Protein AF-A0A9D4MYV1-F1 (afdb_monomer_lite)

pLDDT: mean 81.7, std 14.73, range [34.72, 95.5]

Radius of gyration: 17.68 Å; chains: 1; bounding box: 37×25×56 Å

InterPro domains:
  IPR038891 Fibrous sheath-interacting protein 2 [PTHR47315] (13-81)

Sequence (98 aa):
MYAFIAFQKHRCKQDYDFDLRDPNGKYITTEYRPLHDPHLKAHFSTPVMRRHLVRKGFISEDGKVLCSLKELNQYRQYLRHIFFLEIAEERKREVHVY

Organism: Dreissena polymorpha (NCBI:txid45954)

Foldseek 3Di:
DFDDDPDPPPDDPDPDPDDPVCPPCPLHDPDDDLLPDPVCCVVCVPPVNVVVCCVVVQAPPVRHGTDDPVNVVSVVSVVVVVVVVVVVVVVVVVVVVD

Secondary structure (DSSP, 8-state):
------------SSSSSS-TT-TT-SSS-----GGG-GGGHHHHHSHHHHHHHHHHTSB-TTSPBPPPHHHHHHHHHHHHHHHHHHHHHHHHHHHHH-

Structure (mmCIF, N/CA/C/O backbone):
data_AF-A0A9D4MYV1-F1
#
_entry.id   AF-A0A9D4MYV1-F1
#
loop_
_atom_site.group_PDB
_atom_site.id
_atom_site.type_symbol
_atom_site.label_atom_id
_atom_site.label_alt_id
_atom_site.label_comp_id
_atom_site.label_asym_id
_atom_site.label_entity_id
_atom_site.label_seq_id
_atom_site.pdbx_PDB_ins_code
_atom_site.Cartn_x
_atom_site.Cartn_y
_atom_site.Cartn_z
_atom_site.occupancy
_atom_site.B_iso_or_equiv
_atom_site.auth_seq_id
_atom_site.auth_comp_id
_atom_site.auth_asym_id
_atom_site.auth_atom_id
_atom_site.pdbx_PDB_model_num
ATOM 1 N N . MET A 1 1 ? 9.594 0.116 15.497 1.00 34.72 1 MET A N 1
ATOM 2 C CA . MET A 1 1 ? 9.950 1.510 15.160 1.00 34.72 1 MET A CA 1
ATOM 3 C C . MET A 1 1 ? 9.255 1.826 13.843 1.00 34.72 1 MET A C 1
ATOM 5 O O . MET A 1 1 ? 9.668 1.310 12.813 1.00 34.72 1 MET A O 1
ATOM 9 N N . TYR A 1 2 ? 8.105 2.501 13.893 1.00 40.22 2 TYR A N 1
ATOM 10 C CA . TYR A 1 2 ? 7.293 2.776 12.704 1.00 40.22 2 TYR A CA 1
ATOM 11 C C . TYR A 1 2 ? 7.849 4.029 12.024 1.00 40.22 2 TYR A C 1
ATOM 13 O O . TYR A 1 2 ? 7.863 5.099 12.626 1.00 40.22 2 TYR A O 1
ATOM 21 N N . ALA A 1 3 ? 8.378 3.880 10.810 1.00 37.94 3 ALA A N 1
ATOM 22 C CA . ALA A 1 3 ? 8.904 4.991 10.029 1.00 37.94 3 ALA A CA 1
ATOM 23 C C . ALA A 1 3 ? 7.759 5.652 9.257 1.00 37.94 3 ALA A C 1
ATOM 25 O O . ALA A 1 3 ? 7.048 4.992 8.500 1.00 37.94 3 ALA A O 1
ATOM 26 N N . PHE A 1 4 ? 7.590 6.957 9.441 1.00 40.31 4 PHE A N 1
ATOM 27 C CA . PHE A 1 4 ? 6.641 7.747 8.674 1.00 40.31 4 PHE A CA 1
ATOM 28 C C . PHE A 1 4 ? 7.344 8.260 7.418 1.00 40.31 4 PHE A C 1
ATOM 30 O O . PHE A 1 4 ? 8.081 9.241 7.460 1.00 40.31 4 PHE A O 1
ATOM 37 N N . ILE A 1 5 ? 7.166 7.555 6.303 1.00 44.72 5 ILE A N 1
ATOM 38 C CA . ILE A 1 5 ? 7.680 7.979 5.000 1.00 44.72 5 ILE A CA 1
ATOM 39 C C . ILE A 1 5 ? 6.484 8.464 4.191 1.00 44.72 5 ILE A C 1
ATOM 41 O O . ILE A 1 5 ? 5.571 7.696 3.890 1.00 44.72 5 ILE A O 1
ATOM 45 N N . ALA A 1 6 ? 6.479 9.753 3.850 1.00 39.19 6 ALA A N 1
ATOM 46 C CA . ALA A 1 6 ? 5.566 10.282 2.851 1.00 39.19 6 ALA A CA 1
ATOM 47 C C . ALA A 1 6 ? 5.943 9.660 1.500 1.00 39.19 6 ALA A C 1
ATOM 49 O O . ALA A 1 6 ? 6.885 10.093 0.840 1.00 39.19 6 ALA A O 1
ATOM 50 N N . PHE A 1 7 ? 5.257 8.586 1.112 1.00 49.16 7 PHE A N 1
ATOM 51 C CA . PHE A 1 7 ? 5.454 7.997 -0.202 1.00 49.16 7 PHE A CA 1
ATOM 52 C C . PHE A 1 7 ? 4.860 8.919 -1.255 1.00 49.16 7 PHE A C 1
ATOM 54 O O . PHE A 1 7 ? 3.644 9.093 -1.343 1.00 49.16 7 PHE A O 1
ATOM 61 N N . GLN A 1 8 ? 5.720 9.479 -2.096 1.00 54.00 8 GLN A N 1
ATOM 62 C CA . GLN A 1 8 ? 5.280 10.016 -3.369 1.00 54.00 8 GLN A CA 1
ATOM 63 C C . GLN A 1 8 ? 4.792 8.828 -4.208 1.00 54.00 8 GLN A C 1
ATOM 65 O O . GLN A 1 8 ? 5.591 7.988 -4.631 1.00 54.00 8 GLN A O 1
ATOM 70 N N . LYS A 1 9 ? 3.464 8.704 -4.352 1.00 60.06 9 LYS A N 1
ATOM 71 C CA . LYS A 1 9 ? 2.820 7.654 -5.152 1.00 60.06 9 LYS A CA 1
ATOM 72 C C . LYS A 1 9 ? 3.366 7.765 -6.574 1.00 60.06 9 LYS A C 1
ATOM 74 O O . LYS A 1 9 ? 3.160 8.787 -7.230 1.00 60.06 9 LYS A O 1
ATOM 79 N N . HIS A 1 10 ? 4.083 6.742 -7.037 1.00 67.12 10 HIS A N 1
ATOM 80 C CA . HIS A 1 10 ? 4.476 6.670 -8.439 1.00 67.12 10 HIS A CA 1
ATOM 81 C C . HIS A 1 10 ? 3.199 6.677 -9.289 1.00 67.12 10 HIS A C 1
ATOM 83 O O . HIS A 1 10 ? 2.326 5.824 -9.113 1.00 67.12 10 HIS A O 1
ATOM 89 N N . ARG A 1 11 ? 3.061 7.678 -10.163 1.00 60.75 11 ARG A N 1
ATOM 90 C CA . ARG A 1 11 ? 1.949 7.756 -11.111 1.00 60.75 11 ARG A CA 1
ATOM 91 C C . ARG A 1 11 ? 2.311 6.896 -12.312 1.00 60.75 11 ARG A C 1
ATOM 93 O O . ARG A 1 11 ? 3.086 7.330 -13.159 1.00 60.75 11 ARG A O 1
ATOM 100 N N . CYS A 1 12 ? 1.770 5.681 -12.355 1.00 63.59 12 CYS A N 1
ATOM 101 C CA . CYS A 1 12 ? 1.781 4.896 -13.581 1.00 63.59 12 CYS A CA 1
ATOM 102 C C . CYS A 1 12 ? 1.018 5.686 -14.658 1.00 63.59 12 CYS A C 1
ATOM 104 O O . CYS A 1 12 ? 0.016 6.328 -14.350 1.00 63.59 12 CYS A O 1
ATOM 106 N N . LYS A 1 13 ? 1.485 5.661 -15.911 1.00 66.31 13 LYS A N 1
ATOM 107 C CA . LYS A 1 13 ? 0.765 6.269 -17.050 1.00 66.31 13 LYS A CA 1
ATOM 108 C C . LYS A 1 13 ? -0.517 5.508 -17.420 1.00 66.31 13 LYS A C 1
ATOM 110 O O . LYS A 1 13 ? -1.236 5.940 -18.310 1.00 66.31 13 LYS A O 1
ATOM 115 N N . GLN A 1 14 ? -0.750 4.358 -16.795 1.00 69.75 14 GLN A N 1
ATOM 116 C CA . GLN A 1 14 ? -1.931 3.532 -16.998 1.00 69.75 14 GLN A CA 1
ATOM 117 C C . GLN A 1 14 ? -3.082 4.055 -16.130 1.00 69.75 14 GLN A C 1
ATOM 119 O O . GLN A 1 14 ? -2.860 4.425 -14.979 1.00 69.75 14 GLN A O 1
ATOM 124 N N . ASP A 1 15 ? -4.302 4.024 -16.670 1.00 69.44 15 ASP A N 1
ATOM 125 C CA . ASP A 1 15 ? -5.530 4.392 -15.942 1.00 69.44 15 ASP A CA 1
ATOM 126 C C . ASP A 1 15 ? -6.000 3.301 -14.960 1.00 69.44 15 ASP A C 1
ATOM 128 O O . ASP A 1 15 ? -6.969 3.490 -14.227 1.00 69.44 15 ASP A O 1
ATOM 132 N N . TYR A 1 16 ? -5.325 2.149 -14.938 1.00 71.75 16 TYR A N 1
ATOM 133 C CA . TYR A 1 16 ? -5.648 1.027 -14.063 1.00 71.75 16 TYR A CA 1
ATOM 134 C C . TYR A 1 16 ? -4.942 1.133 -12.707 1.00 71.75 16 TYR A C 1
ATOM 136 O O . TYR A 1 16 ? -3.805 1.594 -12.605 1.00 71.75 16 TYR A O 1
ATOM 144 N N . ASP A 1 17 ? -5.587 0.605 -11.665 1.00 67.81 17 ASP A N 1
ATOM 145 C CA . ASP A 1 17 ? -5.014 0.512 -10.314 1.00 67.81 17 ASP A CA 1
ATOM 146 C C . ASP A 1 17 ? -3.957 -0.604 -10.163 1.00 67.81 17 ASP A C 1
ATOM 148 O O . ASP A 1 17 ? -3.344 -0.737 -9.102 1.00 67.81 17 ASP A O 1
ATOM 152 N N . PHE A 1 18 ? -3.723 -1.403 -11.211 1.00 73.00 18 PHE A N 1
ATOM 153 C CA . PHE A 1 18 ? -2.770 -2.515 -11.234 1.00 73.00 18 PHE A CA 1
ATOM 154 C C . PHE A 1 18 ? -1.750 -2.364 -12.367 1.00 73.00 18 PHE A C 1
ATOM 156 O O . PHE A 1 18 ? -2.051 -1.814 -13.423 1.00 73.00 18 PHE A O 1
ATOM 163 N N . ASP A 1 19 ? -0.535 -2.872 -12.146 1.00 77.44 19 ASP A N 1
ATOM 164 C CA . ASP A 1 19 ? 0.548 -2.796 -13.126 1.00 77.44 19 ASP A CA 1
ATOM 165 C C . ASP A 1 19 ? 0.571 -4.033 -14.033 1.00 77.44 19 ASP A C 1
ATOM 167 O O . ASP A 1 19 ? 0.923 -5.133 -13.605 1.00 77.44 19 ASP A O 1
ATOM 171 N N . LEU A 1 20 ? 0.254 -3.840 -15.315 1.00 82.06 20 LEU A N 1
ATOM 172 C CA . LEU A 1 20 ? 0.295 -4.900 -16.330 1.00 82.06 20 LEU A CA 1
ATOM 173 C C . LEU A 1 20 ? 1.708 -5.436 -16.625 1.00 82.06 20 LEU A C 1
ATOM 175 O O . LEU A 1 20 ? 1.848 -6.484 -17.253 1.00 82.06 20 LEU A O 1
ATOM 179 N N . ARG A 1 21 ? 2.764 -4.735 -16.195 1.00 79.50 21 ARG A N 1
ATOM 180 C CA . ARG A 1 21 ? 4.164 -5.154 -16.387 1.00 79.50 21 ARG A CA 1
ATOM 181 C C . ARG A 1 21 ? 4.585 -6.246 -15.399 1.00 79.50 21 ARG A C 1
ATOM 183 O O . ARG A 1 21 ? 5.607 -6.892 -15.622 1.00 79.50 21 ARG A O 1
ATOM 190 N N . ASP A 1 22 ? 3.792 -6.480 -14.349 1.00 82.12 22 ASP A N 1
ATOM 191 C CA . ASP A 1 22 ? 4.017 -7.514 -13.336 1.00 82.12 22 ASP A CA 1
ATOM 192 C C . ASP A 1 22 ? 2.861 -8.538 -13.293 1.00 82.12 22 ASP A C 1
ATOM 194 O O . ASP A 1 22 ? 2.120 -8.608 -12.311 1.00 82.12 22 ASP A O 1
ATOM 198 N N . PRO A 1 23 ? 2.691 -9.371 -14.340 1.00 80.38 23 PRO A N 1
ATOM 199 C CA . PRO A 1 23 ? 1.566 -10.308 -14.442 1.00 80.38 23 PRO A CA 1
ATOM 200 C C . PRO A 1 23 ? 1.530 -11.358 -13.322 1.00 80.38 23 PRO A C 1
ATOM 202 O O . PRO A 1 23 ? 0.476 -11.918 -13.038 1.00 80.38 23 PRO A O 1
ATOM 205 N N . ASN A 1 24 ? 2.668 -11.612 -12.669 1.00 80.88 24 ASN A N 1
ATOM 206 C CA . ASN A 1 24 ? 2.787 -12.591 -11.590 1.00 80.88 24 ASN A CA 1
ATOM 207 C C . ASN A 1 24 ? 2.788 -11.953 -10.187 1.00 80.88 24 ASN A C 1
ATOM 209 O O . ASN A 1 24 ? 2.979 -12.676 -9.210 1.00 80.88 24 ASN A O 1
ATOM 213 N N . GLY A 1 25 ? 2.624 -10.628 -10.066 1.00 78.50 25 GLY A N 1
ATOM 214 C CA . GLY A 1 25 ? 2.626 -9.929 -8.773 1.00 78.50 25 GLY A CA 1
ATOM 215 C C . GLY A 1 25 ? 3.921 -10.116 -7.971 1.00 78.50 25 GLY A C 1
ATOM 216 O O . GLY A 1 25 ? 3.896 -10.267 -6.748 1.00 78.50 25 GLY A O 1
ATOM 217 N N . LYS A 1 26 ? 5.070 -10.180 -8.652 1.00 82.38 26 LYS A N 1
ATOM 218 C CA . LYS A 1 26 ? 6.381 -10.412 -8.031 1.00 82.38 26 LYS 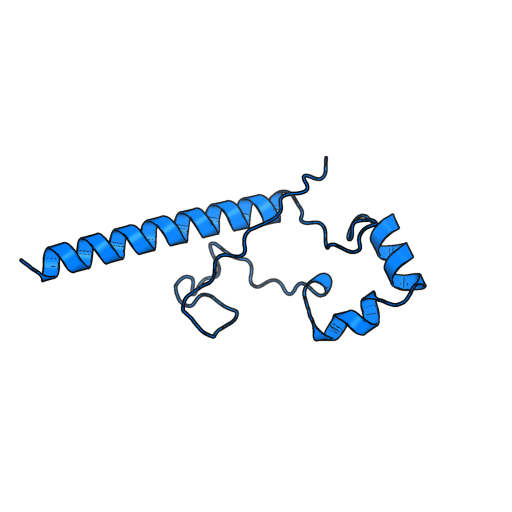A CA 1
ATOM 219 C C . LYS A 1 26 ? 6.861 -9.207 -7.221 1.00 82.38 26 LYS A C 1
ATOM 221 O O . LYS A 1 26 ? 7.570 -9.379 -6.227 1.00 82.38 26 LYS A O 1
ATOM 226 N N . TYR A 1 27 ? 6.542 -7.999 -7.672 1.00 80.69 27 TYR A N 1
ATOM 227 C CA . TYR A 1 27 ? 7.037 -6.746 -7.109 1.00 80.69 27 TYR A CA 1
ATOM 228 C C . TYR A 1 27 ? 6.007 -6.061 -6.213 1.00 80.69 27 TYR A C 1
ATOM 230 O O . TYR A 1 27 ? 6.394 -5.381 -5.260 1.00 80.69 27 TYR A O 1
ATOM 238 N N . ILE A 1 28 ? 4.714 -6.265 -6.476 1.00 79.31 28 ILE A N 1
ATOM 239 C CA . ILE A 1 28 ? 3.628 -5.755 -5.639 1.00 79.31 28 ILE A CA 1
ATOM 240 C C . ILE A 1 28 ? 2.636 -6.864 -5.288 1.00 79.31 28 ILE A C 1
ATOM 242 O O . ILE A 1 28 ? 2.280 -7.696 -6.116 1.00 79.31 28 ILE A O 1
ATOM 246 N N . THR A 1 29 ? 2.191 -6.880 -4.032 1.00 77.06 29 THR A N 1
ATOM 247 C CA . THR A 1 29 ? 1.223 -7.871 -3.554 1.00 77.06 29 THR A CA 1
ATOM 248 C C . THR A 1 29 ? -0.167 -7.558 -4.093 1.00 77.06 29 THR A C 1
ATOM 250 O O . THR A 1 29 ? -0.624 -6.425 -3.951 1.00 77.06 29 THR A O 1
ATOM 253 N N . THR A 1 30 ? -0.881 -8.571 -4.576 1.00 76.00 30 THR A N 1
ATOM 254 C CA . THR A 1 30 ? -2.324 -8.503 -4.883 1.00 76.00 30 THR A CA 1
ATOM 255 C C . THR A 1 30 ? -3.211 -8.699 -3.649 1.00 76.00 30 THR A C 1
ATOM 257 O O . THR A 1 30 ? -4.434 -8.745 -3.759 1.00 76.00 30 THR A O 1
ATOM 260 N N . GLU A 1 31 ? -2.613 -8.808 -2.459 1.00 82.75 31 GLU A N 1
ATOM 261 C CA . GLU A 1 31 ? -3.341 -8.912 -1.196 1.00 82.75 31 GLU A CA 1
ATOM 262 C C . GLU A 1 31 ? -4.227 -7.680 -0.982 1.00 82.75 31 GLU A C 1
ATOM 264 O O . GLU A 1 31 ? -3.752 -6.540 -0.957 1.00 82.75 31 GLU A O 1
ATOM 269 N N . TYR A 1 32 ? -5.526 -7.921 -0.810 1.00 86.00 32 TYR A N 1
ATOM 270 C CA . TYR A 1 32 ? -6.500 -6.866 -0.571 1.00 86.00 32 TYR A CA 1
ATOM 271 C C . TYR A 1 32 ? -6.246 -6.180 0.776 1.00 86.00 32 TYR A C 1
ATOM 273 O O . TYR A 1 32 ? -6.130 -6.835 1.815 1.00 86.00 32 TYR A O 1
ATOM 281 N N . ARG A 1 33 ? -6.194 -4.841 0.764 1.00 86.06 33 ARG A N 1
ATOM 282 C CA . ARG A 1 33 ? -5.951 -4.025 1.961 1.00 86.06 33 ARG A CA 1
ATOM 283 C C . ARG A 1 33 ? -7.142 -3.110 2.251 1.00 86.06 33 ARG A C 1
ATOM 285 O O . ARG A 1 33 ? -7.243 -2.040 1.649 1.00 86.06 33 ARG A O 1
ATOM 292 N N . PRO A 1 34 ? -7.999 -3.456 3.226 1.00 90.31 34 PRO A N 1
ATOM 293 C CA . PRO A 1 34 ? -9.249 -2.734 3.454 1.00 90.31 34 PRO A CA 1
ATOM 294 C C . PRO A 1 34 ? -9.035 -1.286 3.916 1.00 90.31 34 PRO A C 1
ATOM 296 O O . PRO A 1 34 ? -9.820 -0.410 3.581 1.00 90.31 34 PRO A O 1
ATOM 299 N N . LEU A 1 35 ? -7.951 -0.993 4.644 1.00 90.31 35 LEU A N 1
ATOM 300 C CA . LEU A 1 35 ? -7.663 0.364 5.134 1.00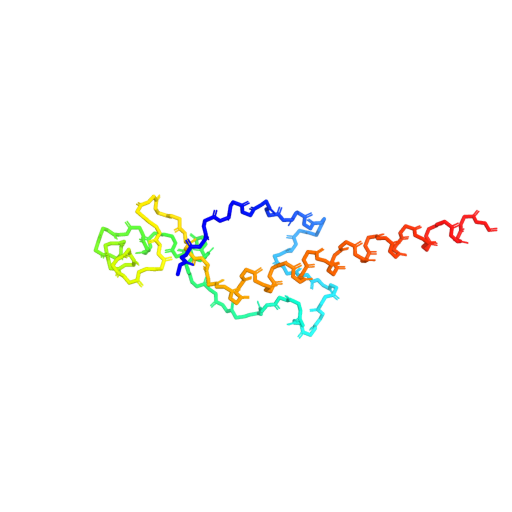 90.31 35 LEU A CA 1
ATOM 301 C C . LEU A 1 35 ? -7.305 1.365 4.027 1.00 90.31 35 LEU A C 1
ATOM 303 O O . LEU A 1 35 ? -7.367 2.571 4.258 1.00 90.31 35 LEU A O 1
ATOM 307 N N . HIS A 1 36 ? -6.924 0.880 2.845 1.00 85.81 36 HIS A N 1
ATOM 308 C CA . HIS A 1 36 ? -6.647 1.720 1.681 1.00 85.81 36 HIS A CA 1
ATOM 309 C C . HIS A 1 36 ? -7.857 1.868 0.755 1.00 85.81 36 HIS A C 1
ATOM 311 O O . HIS A 1 36 ? -7.798 2.671 -0.173 1.00 85.81 36 HIS A O 1
ATOM 317 N N . ASP A 1 37 ? -8.940 1.130 1.007 1.00 88.38 37 ASP A N 1
ATOM 318 C CA . ASP A 1 37 ? -10.136 1.146 0.176 1.00 88.38 37 ASP A CA 1
ATOM 319 C C . ASP A 1 37 ? -10.948 2.440 0.406 1.00 88.38 37 ASP A C 1
ATOM 321 O O . ASP A 1 37 ? -11.415 2.693 1.528 1.00 88.38 37 ASP A O 1
ATOM 325 N N . PRO A 1 38 ? -11.162 3.269 -0.635 1.00 89.31 38 PRO A N 1
ATOM 326 C CA . PRO A 1 38 ? -11.985 4.471 -0.534 1.00 89.31 38 PRO A CA 1
ATOM 327 C C . PRO A 1 38 ? -13.429 4.190 -0.094 1.00 89.31 38 PRO A C 1
ATOM 329 O O . PRO A 1 38 ? -14.018 5.008 0.616 1.00 89.31 38 PRO A O 1
ATOM 332 N N . HIS A 1 39 ? -13.994 3.042 -0.470 1.00 91.44 39 HIS A N 1
ATOM 333 C CA . HIS A 1 39 ? -15.373 2.662 -0.165 1.00 91.44 39 HIS A CA 1
ATOM 334 C C . HIS A 1 39 ? -15.552 2.248 1.298 1.00 91.44 39 HIS A C 1
ATOM 336 O O . HIS A 1 39 ? -16.617 2.458 1.878 1.00 91.44 39 HIS A O 1
ATOM 342 N N . LEU A 1 40 ? -14.494 1.749 1.944 1.00 92.69 40 LEU A N 1
ATOM 343 C CA . LEU A 1 40 ? -14.509 1.432 3.374 1.00 92.69 40 LEU A CA 1
ATOM 344 C C . LEU A 1 40 ? -14.163 2.631 4.265 1.00 92.69 40 LEU A C 1
ATOM 346 O O . LEU A 1 40 ? -14.219 2.534 5.495 1.00 92.69 40 LEU A O 1
ATOM 350 N N . LYS A 1 41 ? -13.860 3.793 3.678 1.00 90.75 41 LYS A N 1
ATOM 351 C CA . LYS A 1 41 ? -13.499 4.999 4.430 1.00 90.75 41 LYS A CA 1
ATOM 352 C C . LYS A 1 41 ? -14.577 5.399 5.434 1.00 90.75 41 LYS A C 1
ATOM 354 O O . LYS A 1 41 ? -14.240 5.751 6.563 1.00 90.75 41 LYS A O 1
ATOM 359 N N . ALA A 1 42 ? -15.855 5.313 5.064 1.00 92.69 42 ALA A N 1
ATOM 360 C CA . ALA A 1 42 ? -16.964 5.635 5.964 1.00 92.69 42 ALA A CA 1
ATOM 361 C C . ALA A 1 42 ? -16.991 4.709 7.193 1.00 92.69 42 ALA A C 1
ATOM 363 O O . ALA A 1 42 ? -17.110 5.184 8.322 1.00 92.69 42 ALA A O 1
ATOM 364 N N . HIS A 1 43 ? -16.779 3.408 6.979 1.00 92.62 43 HIS A N 1
ATOM 365 C CA . HIS A 1 43 ? -16.735 2.402 8.037 1.00 92.62 43 HIS A CA 1
ATOM 366 C C . HIS A 1 43 ? -15.574 2.642 9.018 1.00 92.62 43 HIS A C 1
ATOM 368 O O . HIS A 1 43 ? -15.755 2.615 10.235 1.00 92.62 43 HIS A O 1
ATOM 374 N N . PHE A 1 44 ? -14.377 2.952 8.510 1.00 92.50 44 PHE A N 1
ATOM 375 C CA . PHE A 1 44 ? -13.210 3.208 9.364 1.00 92.50 44 PHE A CA 1
ATOM 376 C C . PHE A 1 44 ? -13.187 4.607 9.995 1.00 92.50 44 PHE A C 1
ATOM 378 O O . PHE A 1 44 ? -12.440 4.839 10.948 1.00 92.50 44 PHE A O 1
ATOM 385 N N . SER A 1 45 ? -14.028 5.528 9.517 1.00 90.12 45 SER A N 1
ATOM 386 C CA . SER A 1 45 ? -14.131 6.888 10.062 1.00 90.12 45 SER A CA 1
ATOM 387 C C . SER A 1 45 ? -14.954 6.967 11.350 1.00 90.12 45 SER A C 1
ATOM 389 O O . SER A 1 45 ? -14.882 7.975 12.053 1.00 90.12 45 SER A O 1
ATOM 391 N N . THR A 1 46 ? -15.711 5.922 11.707 1.00 94.50 46 THR A N 1
ATOM 392 C CA . THR A 1 46 ? -16.487 5.902 12.954 1.00 94.50 46 THR A CA 1
ATOM 393 C C . THR A 1 46 ? -15.563 6.066 14.176 1.00 94.50 46 THR A C 1
ATOM 395 O O . THR A 1 46 ? -14.544 5.376 14.265 1.00 94.50 46 THR A O 1
ATOM 398 N N . PRO A 1 47 ? -15.906 6.903 15.180 1.00 94.44 47 PRO A N 1
ATOM 399 C CA . PRO A 1 47 ? -15.015 7.2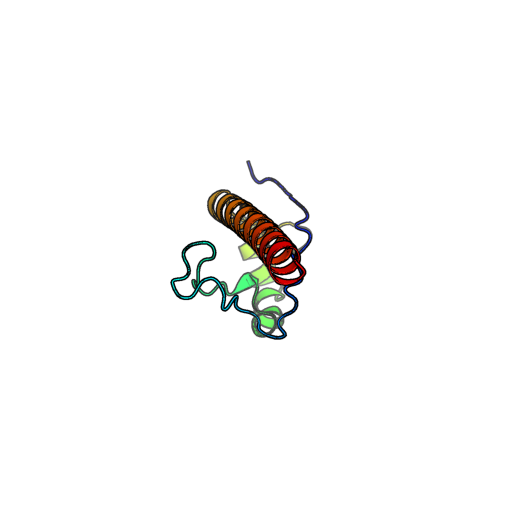12 16.307 1.00 94.44 47 PRO A CA 1
ATOM 400 C C . PRO A 1 47 ? -14.567 5.996 17.123 1.00 94.44 47 PRO A C 1
ATOM 402 O O . PRO A 1 47 ? -13.489 6.001 17.715 1.00 94.44 47 PRO A O 1
ATOM 405 N N . VAL A 1 48 ? -15.408 4.963 17.204 1.00 95.50 48 VAL A N 1
ATOM 406 C CA . VAL A 1 48 ? -15.092 3.704 17.894 1.00 95.50 48 VAL A CA 1
ATOM 407 C C . VAL A 1 48 ? -14.030 2.928 17.115 1.00 95.50 48 VAL A C 1
ATOM 409 O O . VAL A 1 48 ? -13.010 2.537 17.682 1.00 95.50 48 VAL A O 1
ATOM 412 N N . MET A 1 49 ? -14.235 2.779 15.805 1.00 94.81 49 MET A N 1
ATOM 413 C CA . MET A 1 49 ? -13.324 2.066 14.915 1.00 94.81 49 MET A CA 1
ATOM 414 C C . MET A 1 49 ? -11.977 2.782 14.809 1.00 94.81 49 MET A C 1
ATOM 416 O O . MET A 1 49 ? -10.933 2.162 14.989 1.00 94.81 49 MET A O 1
ATOM 420 N N . ARG A 1 50 ? -11.983 4.110 14.644 1.00 93.88 50 ARG A N 1
ATOM 421 C CA . ARG A 1 50 ? -10.757 4.916 14.618 1.00 93.88 50 ARG A CA 1
ATOM 422 C C . ARG A 1 50 ? -9.942 4.745 15.902 1.00 93.88 50 ARG A C 1
ATOM 424 O O . ARG A 1 50 ? -8.748 4.471 15.829 1.00 93.88 50 ARG A O 1
ATOM 431 N N . ARG A 1 51 ? -10.580 4.835 17.078 1.00 95.12 51 ARG A N 1
ATOM 432 C CA . ARG A 1 51 ? -9.908 4.609 18.373 1.00 95.12 51 ARG A CA 1
ATOM 433 C C . ARG A 1 51 ? -9.320 3.202 18.478 1.00 95.12 51 ARG A C 1
ATOM 435 O O . ARG A 1 51 ? -8.220 3.041 19.003 1.00 95.12 51 ARG A O 1
ATOM 442 N N . HIS A 1 52 ? -10.028 2.196 17.969 1.00 95.50 52 HIS A N 1
ATOM 443 C CA . HIS A 1 52 ? -9.531 0.824 17.929 1.00 95.50 52 HIS A CA 1
ATOM 444 C C . HIS A 1 52 ? -8.293 0.685 17.029 1.00 95.50 52 HIS A C 1
ATOM 446 O O . HIS A 1 52 ? -7.290 0.115 17.454 1.00 95.50 52 HIS A O 1
ATOM 452 N N . LEU A 1 53 ? -8.339 1.247 15.820 1.00 94.25 53 LEU A N 1
ATOM 453 C CA . LEU A 1 53 ? -7.2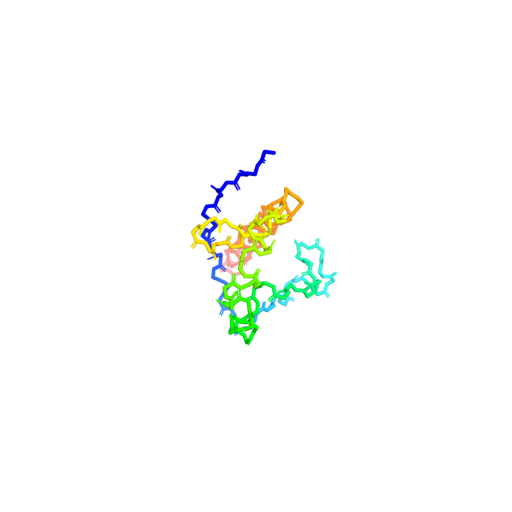56 1.173 14.837 1.00 94.25 53 LEU A CA 1
ATOM 454 C C . LEU A 1 53 ? -5.993 1.909 15.291 1.00 94.25 53 LEU A C 1
ATOM 456 O O . LEU A 1 53 ? -4.895 1.384 15.109 1.00 94.25 53 LEU A O 1
ATOM 460 N N . VAL A 1 54 ? -6.146 3.072 15.931 1.00 94.81 54 VAL A N 1
ATOM 461 C CA . VAL A 1 54 ? -5.027 3.809 16.541 1.00 94.81 54 VAL A CA 1
ATOM 462 C C . VAL A 1 54 ? -4.408 2.990 17.672 1.00 94.81 54 VAL A C 1
ATOM 464 O O . VAL A 1 54 ? -3.202 2.764 17.678 1.00 94.81 54 VAL A O 1
ATOM 467 N N . ARG A 1 55 ? -5.228 2.440 18.581 1.00 95.12 55 ARG A N 1
ATOM 468 C CA . ARG A 1 55 ? -4.742 1.590 19.683 1.00 95.12 55 ARG A CA 1
ATOM 469 C C . ARG A 1 55 ? -3.998 0.348 19.186 1.00 95.12 55 ARG A C 1
ATOM 471 O O . ARG A 1 55 ? -3.056 -0.101 19.828 1.00 95.12 55 ARG A O 1
ATOM 478 N N . LYS A 1 56 ? -4.438 -0.225 18.065 1.00 93.31 56 LYS A N 1
ATOM 479 C CA . LYS A 1 56 ? -3.803 -1.386 17.430 1.00 93.31 56 LYS A CA 1
ATOM 480 C C . LYS A 1 56 ? -2.584 -1.029 16.570 1.00 93.31 56 LYS A C 1
ATOM 482 O O . LYS A 1 56 ? -1.880 -1.942 16.155 1.00 93.31 56 LYS A O 1
ATOM 487 N N . GLY A 1 57 ? -2.321 0.254 16.321 1.00 91.25 57 GLY A N 1
ATOM 488 C CA . GLY A 1 57 ? -1.178 0.706 15.526 1.00 91.25 57 GLY A CA 1
ATOM 489 C C . GLY A 1 57 ? -1.346 0.530 14.015 1.00 91.25 57 GLY A C 1
ATOM 490 O O . GLY A 1 57 ? -0.352 0.478 13.300 1.00 91.25 57 GLY A O 1
ATOM 491 N N . PHE A 1 58 ? -2.581 0.436 13.513 1.00 91.25 58 PHE A N 1
ATOM 492 C CA . PHE A 1 58 ? -2.849 0.379 12.069 1.00 91.25 58 PHE A CA 1
ATOM 493 C C . PHE A 1 58 ? -2.916 1.765 11.424 1.00 91.25 58 PHE A C 1
ATOM 495 O O . PHE A 1 58 ? -2.676 1.921 10.228 1.00 91.25 58 PHE A O 1
ATOM 502 N N . ILE A 1 59 ? -3.276 2.777 12.211 1.00 92.38 59 ILE A N 1
ATOM 503 C CA . ILE A 1 59 ? -3.424 4.160 11.766 1.00 92.38 59 ILE A CA 1
ATOM 504 C C . ILE A 1 59 ? -2.739 5.066 12.794 1.00 92.38 59 ILE A C 1
ATOM 506 O O . ILE A 1 59 ? -2.800 4.811 13.995 1.00 92.38 59 ILE A O 1
ATOM 510 N N . SER A 1 60 ? -2.085 6.120 12.315 1.00 91.06 60 SER A N 1
ATOM 511 C CA . SER A 1 60 ? -1.543 7.211 13.127 1.00 91.06 60 SER A CA 1
ATOM 512 C C . SER A 1 60 ? -2.662 8.050 13.768 1.00 91.06 60 SER A C 1
ATOM 514 O O . SER A 1 60 ? -3.809 8.028 13.318 1.00 91.06 60 SER A O 1
ATOM 516 N N . GLU A 1 61 ? -2.340 8.843 14.788 1.00 89.19 61 GLU A N 1
ATOM 517 C CA . GLU A 1 61 ? -3.282 9.784 15.415 1.00 89.19 61 GLU 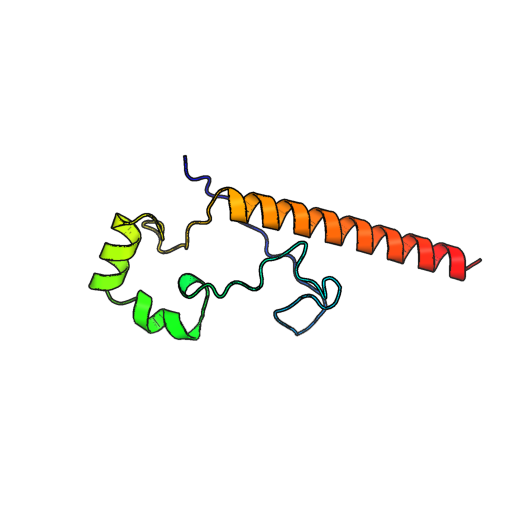A CA 1
ATOM 518 C C . GLU A 1 61 ? -3.878 10.769 14.391 1.00 89.19 61 GLU A C 1
ATOM 520 O O . GLU A 1 61 ? -5.085 11.040 14.410 1.00 89.19 61 GLU A O 1
ATOM 525 N N . ASP A 1 62 ? -3.076 11.157 13.393 1.00 87.94 62 ASP A N 1
ATOM 526 C CA . ASP A 1 62 ? -3.468 11.992 12.251 1.00 87.94 62 ASP A CA 1
ATOM 527 C C . ASP A 1 62 ? -4.484 11.322 11.307 1.00 87.94 62 ASP A C 1
ATOM 529 O O . ASP A 1 62 ? -5.054 11.964 10.426 1.00 87.94 62 ASP A O 1
ATOM 533 N N . GLY A 1 63 ? -4.746 10.021 11.459 1.00 85.31 63 GLY A N 1
ATOM 534 C CA . GLY A 1 63 ? -5.664 9.279 10.591 1.00 85.31 63 GLY A CA 1
ATOM 535 C C . GLY A 1 63 ? -5.018 8.713 9.327 1.00 85.31 63 GLY A C 1
ATOM 536 O O . GLY A 1 63 ? -5.728 8.304 8.412 1.00 85.31 63 GLY A O 1
ATOM 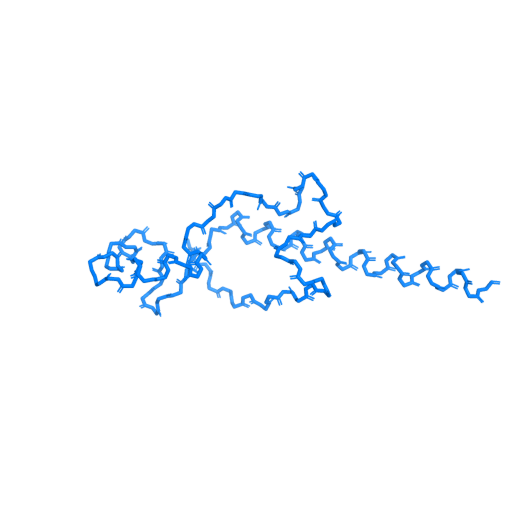537 N N . LYS A 1 64 ? -3.684 8.685 9.261 1.00 88.44 64 LYS A N 1
ATOM 538 C CA . LYS A 1 64 ? -2.932 8.086 8.149 1.00 88.44 64 LYS A CA 1
ATOM 539 C C . LYS A 1 64 ? -2.656 6.612 8.418 1.00 88.44 64 LYS A C 1
ATOM 541 O O . LYS A 1 64 ? -2.215 6.265 9.510 1.00 88.44 64 LYS A O 1
ATOM 546 N N . VAL A 1 65 ? -2.902 5.762 7.424 1.00 89.94 65 VAL A N 1
ATOM 547 C CA . VAL A 1 65 ? -2.620 4.321 7.501 1.00 89.94 65 VAL A CA 1
ATOM 548 C C . VAL A 1 65 ? -1.114 4.106 7.633 1.00 89.94 65 VAL A C 1
ATOM 550 O O . VAL A 1 65 ? -0.333 4.696 6.886 1.00 89.94 65 VAL A O 1
ATOM 553 N N . LEU A 1 66 ? -0.713 3.289 8.602 1.00 89.25 66 LEU A N 1
ATOM 554 C CA . LEU A 1 66 ? 0.680 2.931 8.834 1.00 89.25 66 LEU A CA 1
ATOM 555 C C . LEU A 1 66 ? 1.035 1.708 7.993 1.00 89.25 66 LEU A C 1
ATOM 557 O O . LEU A 1 66 ? 0.291 0.732 7.966 1.00 89.25 66 LEU A O 1
ATOM 561 N N . CYS A 1 67 ? 2.187 1.758 7.331 1.00 85.50 67 CYS A N 1
ATOM 562 C CA . CYS A 1 67 ? 2.728 0.619 6.605 1.00 85.50 67 CYS A CA 1
ATOM 563 C C . CYS A 1 67 ? 3.709 -0.177 7.474 1.00 85.50 67 CYS A C 1
ATOM 565 O O . CYS A 1 67 ? 4.466 0.381 8.276 1.00 85.50 67 CYS A O 1
ATOM 567 N N . SER A 1 68 ? 3.757 -1.485 7.262 1.00 86.62 68 SER A N 1
ATOM 568 C CA . SER A 1 68 ? 4.795 -2.350 7.813 1.00 86.62 68 SER A CA 1
ATOM 569 C C . SER A 1 68 ? 6.127 -2.185 7.068 1.00 86.62 68 SER A C 1
ATOM 571 O O . SER A 1 68 ? 6.186 -1.746 5.917 1.00 86.62 68 SER A O 1
ATOM 573 N N . LEU A 1 69 ? 7.224 -2.609 7.705 1.00 89.44 69 LEU A N 1
ATOM 574 C CA . LEU A 1 69 ? 8.549 -2.617 7.073 1.00 89.44 69 LEU A CA 1
ATOM 575 C C . LEU A 1 69 ? 8.581 -3.484 5.803 1.00 89.44 69 LEU A C 1
ATOM 577 O O . LEU A 1 69 ? 9.263 -3.150 4.836 1.00 89.44 69 LEU A O 1
ATOM 581 N N . LYS A 1 70 ? 7.815 -4.581 5.793 1.00 88.00 70 LYS A N 1
ATOM 582 C CA . LYS A 1 70 ? 7.678 -5.466 4.632 1.00 88.00 70 LYS A CA 1
ATOM 583 C C . LYS A 1 70 ? 7.066 -4.717 3.449 1.00 88.00 70 LYS A C 1
ATOM 585 O O . LYS A 1 70 ? 7.623 -4.762 2.357 1.00 88.00 70 LYS A O 1
ATOM 590 N N . GLU A 1 71 ? 5.975 -3.992 3.679 1.00 85.88 71 GLU A N 1
ATOM 591 C CA . GLU A 1 71 ? 5.288 -3.212 2.642 1.00 85.88 71 GLU A CA 1
ATOM 592 C C . GLU A 1 71 ? 6.170 -2.080 2.109 1.00 85.88 71 GLU A C 1
ATOM 594 O O . GLU A 1 71 ? 6.239 -1.864 0.901 1.00 85.88 71 GLU A O 1
ATOM 599 N N . LEU A 1 72 ? 6.901 -1.400 2.997 1.00 87.88 72 LEU A N 1
ATOM 600 C CA . LEU A 1 72 ? 7.876 -0.383 2.607 1.00 87.88 72 LEU A CA 1
ATOM 601 C C . LEU A 1 72 ? 8.973 -0.974 1.711 1.00 87.88 72 LEU A C 1
ATOM 603 O O . LEU A 1 72 ? 9.318 -0.388 0.685 1.00 87.88 72 LEU A O 1
ATOM 607 N N . ASN A 1 73 ? 9.506 -2.144 2.059 1.00 90.00 73 ASN A N 1
ATOM 608 C CA . ASN A 1 73 ? 10.529 -2.809 1.255 1.00 90.00 73 ASN A CA 1
ATOM 609 C C . ASN A 1 73 ? 9.997 -3.271 -0.105 1.00 90.00 73 ASN A C 1
ATOM 611 O O . ASN A 1 73 ? 10.673 -3.068 -1.113 1.00 90.00 73 ASN A O 1
ATOM 615 N N . GLN A 1 74 ? 8.782 -3.821 -0.148 1.00 87.06 74 GLN A N 1
ATOM 616 C CA . GLN A 1 74 ? 8.113 -4.182 -1.399 1.00 87.06 74 GLN A CA 1
ATOM 617 C C . GLN A 1 74 ? 7.939 -2.958 -2.301 1.00 87.06 74 GLN A C 1
ATOM 619 O O . GLN A 1 74 ? 8.333 -2.990 -3.463 1.00 87.06 74 GLN A O 1
ATOM 624 N N . TYR A 1 75 ? 7.463 -1.837 -1.752 1.00 86.62 75 TYR A N 1
ATOM 625 C CA . TYR A 1 75 ? 7.314 -0.607 -2.526 1.00 86.62 75 TYR A CA 1
ATOM 626 C C . TYR A 1 75 ? 8.655 -0.084 -3.061 1.00 86.62 75 TYR A C 1
ATOM 628 O O . TYR A 1 75 ? 8.754 0.302 -4.224 1.00 86.62 75 TYR A O 1
ATOM 636 N N . ARG A 1 76 ? 9.724 -0.125 -2.254 1.00 90.62 76 ARG A N 1
ATOM 637 C CA . ARG A 1 76 ? 11.080 0.245 -2.706 1.00 90.62 76 ARG A CA 1
ATOM 638 C C . ARG A 1 76 ? 11.560 -0.640 -3.857 1.00 90.62 76 ARG A C 1
ATOM 640 O O . ARG A 1 76 ? 12.161 -0.140 -4.806 1.00 90.62 76 ARG A O 1
ATOM 647 N N . GLN A 1 77 ? 11.306 -1.944 -3.774 1.00 89.38 77 GLN A N 1
ATOM 648 C CA . GLN A 1 77 ? 11.667 -2.895 -4.820 1.00 89.38 77 GLN A CA 1
ATOM 649 C C . GLN A 1 77 ? 10.872 -2.643 -6.106 1.00 89.38 77 GLN A C 1
ATOM 651 O O . GLN A 1 77 ? 11.460 -2.644 -7.188 1.00 89.38 77 GLN A O 1
ATOM 656 N N . TYR A 1 78 ? 9.574 -2.367 -5.981 1.00 88.56 78 TYR A N 1
ATOM 657 C CA . TYR A 1 78 ? 8.709 -1.981 -7.090 1.00 88.56 78 TYR A CA 1
ATOM 658 C C . TYR A 1 78 ? 9.214 -0.713 -7.792 1.00 88.56 78 TYR A C 1
ATOM 660 O O . TYR A 1 78 ? 9.441 -0.738 -8.997 1.00 88.56 78 TYR A O 1
ATOM 668 N N . LEU A 1 79 ? 9.509 0.363 -7.055 1.00 88.69 79 LEU A N 1
ATOM 669 C CA . LEU A 1 79 ? 10.046 1.595 -7.648 1.00 88.69 79 LEU A CA 1
ATOM 670 C C . LEU A 1 79 ? 11.346 1.360 -8.425 1.00 88.69 79 LEU A C 1
ATOM 672 O O . LEU A 1 79 ? 11.534 1.898 -9.514 1.00 88.69 79 LEU A O 1
ATOM 676 N N . ARG A 1 80 ? 12.233 0.520 -7.883 1.00 90.31 80 ARG A N 1
ATOM 677 C CA . ARG A 1 80 ? 13.477 0.146 -8.559 1.00 90.31 80 ARG A CA 1
ATOM 678 C C . ARG A 1 80 ? 13.210 -0.627 -9.851 1.00 90.31 80 ARG A C 1
ATOM 680 O O . ARG A 1 80 ? 13.907 -0.412 -10.838 1.00 90.31 80 ARG A O 1
ATOM 687 N N . HIS A 1 81 ? 12.226 -1.525 -9.842 1.00 88.19 81 HIS A N 1
ATOM 688 C CA . HIS A 1 81 ? 11.816 -2.259 -11.034 1.00 88.19 81 HIS A CA 1
ATOM 689 C C . HIS A 1 81 ? 11.318 -1.309 -12.125 1.00 88.19 81 HIS A C 1
ATOM 691 O O . HIS A 1 81 ? 11.804 -1.388 -13.251 1.00 88.19 81 HIS A O 1
ATOM 697 N N . ILE A 1 82 ? 10.442 -0.363 -11.771 1.00 87.81 82 ILE A N 1
ATOM 698 C CA . ILE A 1 82 ? 9.921 0.621 -12.724 1.00 87.81 82 ILE A CA 1
ATOM 699 C C . ILE A 1 82 ? 11.037 1.458 -13.339 1.00 87.81 82 ILE A C 1
ATOM 701 O O . ILE A 1 82 ? 11.108 1.569 -14.559 1.00 87.81 82 ILE A O 1
ATOM 705 N N . PHE A 1 83 ? 11.951 1.966 -12.515 1.00 89.62 83 PHE A N 1
ATOM 706 C CA . PHE A 1 83 ? 13.090 2.746 -12.991 1.00 89.62 83 PHE A CA 1
ATOM 707 C C . PHE A 1 83 ? 13.931 1.988 -14.032 1.00 89.62 83 PHE A C 1
ATOM 709 O O . PHE A 1 83 ? 14.300 2.534 -15.069 1.00 89.62 83 PHE A O 1
ATOM 716 N N . PHE A 1 84 ? 14.205 0.701 -13.800 1.00 90.12 84 PHE A N 1
ATOM 717 C CA . PHE A 1 84 ? 14.947 -0.104 -14.771 1.00 90.12 84 PHE A CA 1
ATOM 718 C C . PHE A 1 84 ? 14.166 -0.387 -16.056 1.00 90.12 84 PHE A C 1
ATOM 720 O O . PHE A 1 84 ? 14.785 -0.486 -17.117 1.00 90.12 84 PHE A O 1
ATOM 727 N N . LEU A 1 85 ? 12.840 -0.526 -15.976 1.00 88.38 85 LEU A N 1
ATOM 728 C CA . LEU A 1 85 ? 11.999 -0.676 -17.162 1.00 88.38 85 LEU A CA 1
ATOM 729 C C . LEU A 1 85 ? 12.011 0.593 -18.016 1.00 88.38 85 LEU A C 1
ATOM 731 O O . LEU A 1 85 ? 12.189 0.489 -19.225 1.00 88.38 85 LEU A O 1
ATOM 735 N N . GLU A 1 86 ? 11.898 1.768 -17.395 1.00 88.62 86 GLU A N 1
ATOM 736 C CA . GLU A 1 86 ? 11.969 3.062 -18.087 1.00 88.62 86 GLU A CA 1
ATOM 737 C C . GLU A 1 86 ? 13.307 3.218 -18.829 1.00 88.62 86 GLU A C 1
ATOM 739 O O . GLU A 1 86 ? 13.317 3.451 -20.037 1.00 88.62 86 GLU A O 1
ATOM 744 N N . ILE A 1 87 ? 14.432 2.932 -18.160 1.00 91.31 87 ILE A N 1
ATOM 745 C CA . ILE A 1 87 ? 15.766 2.935 -18.791 1.00 91.31 87 ILE A CA 1
ATOM 746 C C . ILE A 1 87 ? 15.860 1.921 -19.943 1.00 91.31 87 ILE A C 1
ATOM 748 O O . ILE A 1 87 ? 16.522 2.156 -20.955 1.00 91.31 87 ILE A O 1
ATOM 752 N N . ALA A 1 88 ? 15.265 0.736 -19.792 1.00 90.69 88 ALA A N 1
ATOM 753 C CA . ALA A 1 88 ? 15.288 -0.280 -20.839 1.00 90.69 88 ALA A CA 1
ATOM 754 C C . ALA A 1 88 ? 14.467 0.139 -22.069 1.00 90.69 88 ALA A C 1
ATOM 756 O O . ALA A 1 88 ? 14.880 -0.151 -23.192 1.00 90.69 88 ALA A O 1
ATOM 757 N N . GLU A 1 89 ? 13.335 0.817 -21.874 1.00 89.25 89 GLU A N 1
ATOM 758 C CA . GLU A 1 89 ? 12.545 1.388 -22.967 1.00 89.25 89 GLU A CA 1
ATOM 759 C C . GLU A 1 89 ? 13.299 2.492 -23.705 1.00 89.25 89 GLU A C 1
ATOM 761 O O . GLU A 1 89 ? 13.311 2.489 -24.934 1.00 89.25 89 GLU A O 1
ATOM 766 N N . GLU A 1 90 ? 13.941 3.407 -22.979 1.00 90.06 90 GLU A N 1
ATOM 767 C CA . GLU A 1 90 ? 14.736 4.489 -23.571 1.00 90.06 90 GLU A CA 1
ATOM 768 C C . GLU A 1 90 ? 15.857 3.933 -24.452 1.00 90.06 90 GLU A C 1
ATOM 770 O O . GLU A 1 90 ? 15.918 4.254 -25.638 1.00 90.06 90 GLU A O 1
ATOM 775 N N . ARG A 1 91 ? 16.639 2.978 -23.934 1.00 90.88 91 ARG A N 1
ATOM 776 C CA . ARG A 1 91 ? 17.690 2.306 -24.717 1.00 90.88 91 ARG A CA 1
ATOM 777 C C . ARG A 1 91 ? 17.151 1.593 -25.957 1.00 90.88 91 ARG A C 1
ATOM 779 O O . ARG A 1 91 ? 17.800 1.591 -26.997 1.00 90.88 91 ARG A O 1
ATOM 786 N N . LYS A 1 92 ? 15.964 0.978 -25.883 1.00 90.31 92 LYS A N 1
ATOM 787 C CA . LYS A 1 92 ? 15.334 0.350 -27.059 1.00 90.31 92 LYS A CA 1
ATOM 788 C C . LYS A 1 92 ? 14.955 1.380 -28.119 1.00 90.31 92 LYS A C 1
ATOM 790 O O . LYS A 1 92 ? 15.124 1.086 -29.300 1.00 90.31 92 LYS A O 1
ATOM 795 N N . ARG A 1 93 ? 14.446 2.549 -27.712 1.00 90.00 93 ARG A N 1
ATOM 796 C CA . ARG A 1 93 ? 14.112 3.645 -28.634 1.00 90.00 93 ARG A CA 1
ATOM 797 C C . ARG A 1 93 ? 15.364 4.165 -29.327 1.00 90.00 93 ARG A C 1
ATOM 799 O O . ARG A 1 93 ? 15.338 4.290 -30.539 1.00 90.00 93 ARG A O 1
ATOM 806 N N . GLU A 1 94 ? 16.451 4.375 -28.589 1.00 86.12 94 GLU A N 1
ATOM 807 C CA . GLU A 1 94 ? 17.738 4.784 -29.167 1.00 86.12 94 GLU A CA 1
ATOM 808 C C . GLU A 1 94 ? 18.219 3.786 -30.228 1.00 86.12 94 GLU A C 1
ATOM 810 O O . GLU A 1 94 ? 18.540 4.189 -31.336 1.00 86.12 94 GLU A O 1
ATOM 815 N N . VAL A 1 95 ? 18.175 2.480 -29.940 1.00 85.19 95 VAL A N 1
ATOM 816 C CA . VAL A 1 95 ? 18.591 1.433 -30.893 1.00 85.19 95 VAL A CA 1
ATOM 817 C C . VAL A 1 95 ? 17.702 1.359 -32.141 1.00 85.19 95 VAL A C 1
ATOM 819 O O . VAL A 1 95 ? 18.208 1.016 -33.196 1.00 85.19 95 VAL A O 1
ATOM 822 N N . HIS A 1 96 ? 16.401 1.658 -32.051 1.00 70.12 96 HIS A N 1
ATOM 823 C CA . HIS A 1 96 ? 15.491 1.631 -33.214 1.00 70.12 96 HIS A CA 1
ATOM 824 C C . HIS A 1 96 ? 15.536 2.912 -34.061 1.00 70.12 96 HIS A C 1
ATOM 826 O O . HIS A 1 96 ? 14.902 2.967 -35.113 1.00 70.12 96 HIS A O 1
ATOM 832 N N . VAL A 1 97 ? 16.214 3.955 -33.581 1.00 69.62 97 VAL A N 1
ATOM 833 C CA . VAL A 1 97 ? 16.387 5.227 -34.297 1.00 69.62 97 VAL A CA 1
ATOM 834 C C . VAL A 1 97 ? 17.643 5.211 -35.186 1.00 69.62 97 VAL A C 1
ATOM 836 O O . VAL A 1 97 ? 17.730 6.027 -36.103 1.00 69.62 97 VAL A O 1
ATOM 839 N N . TYR A 1 98 ? 18.577 4.281 -34.956 1.00 51.06 98 TYR A N 1
ATOM 840 C CA . TYR A 1 98 ? 19.761 4.031 -35.790 1.00 51.06 98 TYR A CA 1
ATOM 841 C C . TYR A 1 98 ? 19.558 2.826 -36.713 1.00 51.06 98 TYR A C 1
ATOM 843 O O . TYR A 1 98 ? 20.132 2.858 -37.824 1.00 51.06 98 TYR A O 1
#